Protein AF-A0A1J3DDS2-F1 (afdb_monomer_lite)

pLDDT: mean 94.52, std 3.08, range [81.88, 98.12]

Sequence (83 aa):
IIISTPEKWDALSRRWKQRKPIQQVSLFIVDELHLIGGQGGPVMEVIISRMRYISSQVGNKIRIVALSTSVANGKDLGEWIGA

Foldseek 3Di:
DDDDDLVRLLVVCVPVVVPPVLLPAQEAEAEAQVCLVDVCNVSVLVNLLSSLVSCVVSVRHHHYHYHHDDDPPVVVVCVSSVD

Secondary structure (DSSP, 8-state):
-----HHHHHHHHTTGGG-HHHHT--EEEE--GGGGGSTTHHHHHHHHHHHHHHHHHSS---EEEE--S--TTHHHHHHHHT-

InterPro domains:
  IPR011545 DEAD/DEAH-box helicase domain [PF00270] (1-72)
  IPR014001 Helicase superfamily 1/2, ATP-binding domain [PS51192] (1-83)
  IPR027417 P-loop containing nucleoside triphosphate hydrolase [G3DSA:3.40.50.300] (1-83)
  IPR027417 P-loop containing nucleoside triphosphate hydrolase [SSF52540] (1-82)
  IPR050474 Helicase Hel308/SKI2-like [PTHR47961] (1-83)

Organism: Noccaea caerulescens (NCBI:txid107243)

Radius of gyration: 12.46 Å; chains: 1; bounding box: 26×27×32 Å

Structure (mmCIF, N/CA/C/O backbone):
data_AF-A0A1J3DDS2-F1
#
_entry.id   AF-A0A1J3DDS2-F1
#
loop_
_atom_site.group_PDB
_atom_site.id
_atom_site.type_symbol
_atom_site.label_atom_id
_atom_site.label_alt_id
_atom_site.label_comp_id
_atom_site.label_asym_id
_atom_site.label_entity_id
_atom_site.label_seq_id
_atom_site.pdbx_PDB_ins_code
_atom_site.Cartn_x
_atom_site.Cartn_y
_atom_site.Cartn_z
_atom_site.occupancy
_atom_site.B_iso_or_equiv
_atom_site.auth_seq_id
_atom_site.auth_comp_id
_atom_site.auth_asym_id
_atom_site.auth_atom_id
_atom_site.pdbx_PDB_model_num
ATOM 1 N N . ILE A 1 1 ? -13.243 9.962 -2.395 1.00 90.88 1 ILE A N 1
ATOM 2 C CA . ILE A 1 1 ? -12.042 9.488 -3.127 1.00 90.88 1 ILE A CA 1
ATOM 3 C C . ILE A 1 1 ? -10.913 10.454 -2.795 1.00 90.88 1 ILE A C 1
ATOM 5 O O . ILE A 1 1 ? -11.162 11.652 -2.825 1.00 90.88 1 ILE A O 1
ATOM 9 N N . ILE A 1 2 ? -9.739 9.956 -2.400 1.00 95.50 2 ILE A N 1
ATOM 10 C CA . ILE A 1 2 ? -8.567 10.781 -2.068 1.00 95.50 2 ILE A CA 1
ATOM 11 C C . ILE A 1 2 ? -7.469 10.424 -3.065 1.00 95.50 2 ILE A C 1
ATOM 13 O O . ILE A 1 2 ? -7.143 9.250 -3.204 1.00 95.50 2 ILE A O 1
ATOM 17 N N . ILE A 1 3 ? -6.917 11.430 -3.738 1.00 96.81 3 ILE A N 1
ATOM 18 C CA . ILE A 1 3 ? -5.767 11.289 -4.634 1.00 96.81 3 ILE A CA 1
ATOM 19 C C . ILE A 1 3 ? -4.609 12.041 -3.984 1.00 96.81 3 ILE A C 1
ATOM 21 O O . ILE A 1 3 ? -4.770 13.185 -3.558 1.00 96.81 3 ILE A O 1
ATOM 25 N N . SER A 1 4 ? -3.459 11.387 -3.849 1.00 96.31 4 SER A N 1
ATOM 26 C CA . SER A 1 4 ? -2.312 11.925 -3.122 1.00 96.31 4 SER A CA 1
ATOM 27 C C . SER A 1 4 ? -1.013 11.357 -3.678 1.00 96.31 4 SER A C 1
ATOM 29 O O . SER A 1 4 ? -0.997 10.237 -4.175 1.00 96.31 4 SER A O 1
ATOM 31 N N . THR A 1 5 ? 0.082 12.103 -3.528 1.00 95.88 5 THR A N 1
ATOM 32 C CA . THR A 1 5 ? 1.431 11.551 -3.710 1.00 95.88 5 THR A CA 1
ATOM 33 C C . THR A 1 5 ? 1.828 10.722 -2.479 1.00 95.88 5 THR A C 1
ATOM 35 O O . THR A 1 5 ? 1.225 10.918 -1.404 1.00 95.88 5 THR A O 1
ATOM 38 N N . PRO A 1 6 ? 2.833 9.833 -2.589 1.00 95.88 6 PRO A N 1
ATOM 39 C CA . PRO A 1 6 ? 3.327 9.057 -1.456 1.00 95.88 6 PRO A CA 1
ATOM 40 C C . PRO A 1 6 ? 3.735 9.918 -0.254 1.00 95.88 6 PRO A C 1
ATOM 42 O O . PRO A 1 6 ? 3.379 9.608 0.879 1.00 95.88 6 PRO A O 1
ATOM 45 N N . GLU A 1 7 ? 4.392 11.054 -0.486 1.00 96.38 7 GLU A N 1
ATOM 46 C CA . GLU A 1 7 ? 4.911 11.952 0.557 1.00 96.38 7 GLU A CA 1
ATOM 47 C C . GLU A 1 7 ? 3.777 12.637 1.320 1.00 96.38 7 GLU A C 1
ATOM 49 O O . GLU A 1 7 ? 3.783 12.715 2.552 1.00 96.3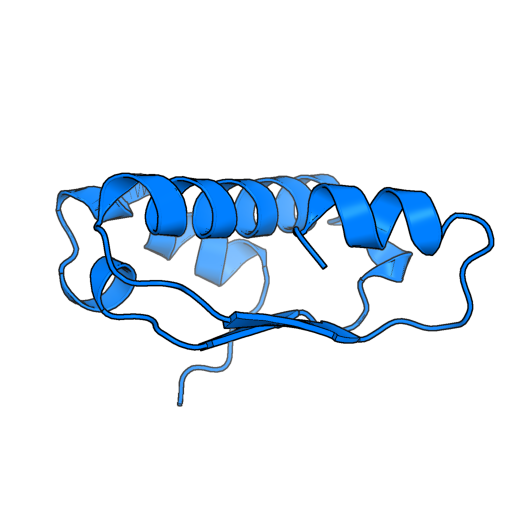8 7 GLU A O 1
ATOM 54 N N . LYS A 1 8 ? 2.762 13.113 0.586 1.00 97.06 8 LYS A N 1
ATOM 55 C CA . LYS A 1 8 ? 1.569 13.723 1.182 1.00 97.06 8 LYS A CA 1
ATOM 56 C C . LYS A 1 8 ? 0.802 12.700 2.019 1.00 97.06 8 LYS A C 1
ATOM 58 O O . LYS A 1 8 ? 0.361 13.021 3.124 1.00 97.06 8 LYS A O 1
ATOM 63 N N . TRP A 1 9 ? 0.681 11.460 1.538 1.00 97.00 9 TRP A N 1
ATOM 64 C CA . TRP A 1 9 ? 0.019 10.402 2.299 1.00 97.00 9 TRP A CA 1
ATOM 65 C C . TRP A 1 9 ? 0.840 9.963 3.514 1.00 97.00 9 TRP A C 1
ATOM 67 O O . TRP A 1 9 ? 0.269 9.724 4.582 1.00 97.00 9 TRP A O 1
ATOM 77 N N . ASP A 1 10 ? 2.170 9.915 3.403 1.00 97.25 10 ASP A N 1
ATOM 78 C CA . ASP A 1 10 ? 3.059 9.632 4.529 1.00 97.25 10 ASP A CA 1
ATOM 79 C C . ASP A 1 10 ? 2.846 10.651 5.653 1.00 97.25 10 ASP A C 1
ATOM 81 O O . ASP A 1 10 ? 2.533 10.270 6.785 1.00 97.25 10 ASP A O 1
ATOM 85 N N . ALA A 1 11 ? 2.898 11.946 5.331 1.00 96.69 11 ALA A N 1
ATOM 86 C CA . ALA A 1 11 ? 2.664 13.014 6.298 1.00 96.69 11 ALA A CA 1
ATOM 87 C C . ALA A 1 11 ? 1.296 12.884 6.997 1.00 96.69 11 ALA A C 1
ATOM 89 O O . ALA A 1 11 ? 1.189 13.077 8.212 1.00 96.69 11 ALA A O 1
ATOM 90 N N . LEU A 1 12 ? 0.247 12.513 6.253 1.00 95.62 12 LEU A N 1
ATOM 91 C CA . LEU A 1 12 ? -1.103 12.356 6.799 1.00 95.62 12 LEU A CA 1
ATOM 92 C C . LEU A 1 12 ? -1.268 11.110 7.679 1.00 95.62 12 LEU A C 1
ATOM 94 O O . LEU A 1 12 ? -2.001 11.166 8.674 1.00 95.62 12 LEU A O 1
ATOM 98 N N . SER A 1 13 ? -0.620 10.001 7.320 1.00 96.19 13 SER A N 1
ATOM 99 C CA . SER A 1 13 ? -0.828 8.688 7.942 1.00 96.19 13 SER A CA 1
ATOM 100 C C . SER A 1 13 ? 0.105 8.404 9.127 1.00 96.19 13 SER A C 1
ATOM 102 O O . SER A 1 13 ? -0.196 7.519 9.926 1.00 96.19 13 SER A O 1
ATOM 104 N N . ARG A 1 14 ? 1.172 9.190 9.350 1.00 96.44 14 ARG A N 1
ATOM 105 C CA . ARG A 1 14 ? 2.063 9.054 10.530 1.00 96.44 14 ARG A CA 1
ATOM 106 C C . ARG A 1 14 ? 1.327 9.059 11.879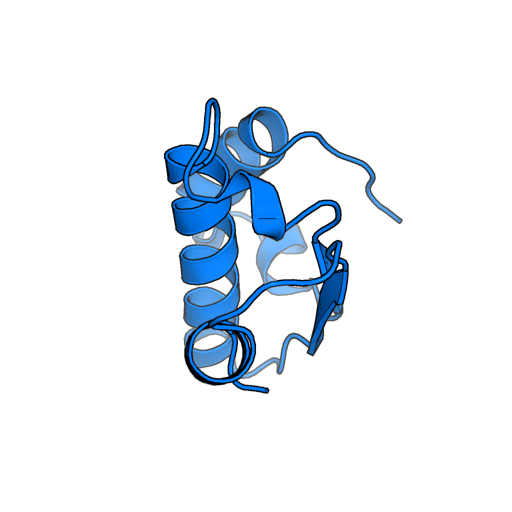 1.00 96.44 14 ARG A C 1
ATOM 108 O O . ARG A 1 14 ? 1.730 8.354 12.797 1.00 96.44 14 ARG A O 1
ATOM 115 N N . ARG A 1 15 ? 0.234 9.824 12.010 1.00 95.19 15 ARG A N 1
ATOM 116 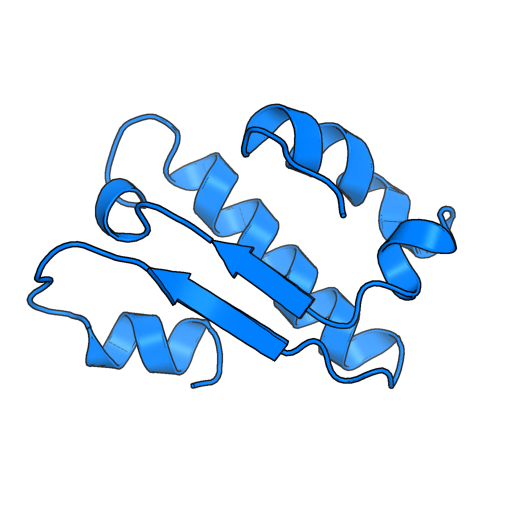C CA . ARG A 1 15 ? -0.594 9.910 13.236 1.00 95.19 15 ARG A CA 1
ATOM 117 C C . ARG A 1 15 ? -1.942 9.193 13.103 1.00 95.19 15 ARG A C 1
ATOM 119 O O . ARG A 1 15 ? -2.941 9.642 13.664 1.00 95.19 15 ARG A O 1
ATOM 126 N N . TRP A 1 16 ? -1.990 8.086 12.360 1.00 95.56 16 TRP A N 1
ATOM 127 C CA . TRP A 1 16 ? -3.229 7.356 12.064 1.00 95.56 16 TRP A CA 1
ATOM 128 C C . TRP A 1 16 ? -4.047 6.971 13.310 1.00 95.56 16 TRP A C 1
ATOM 130 O O . TRP A 1 16 ? -5.271 7.034 13.260 1.00 95.56 16 TRP A O 1
ATOM 140 N N . LYS A 1 17 ? -3.413 6.672 14.457 1.00 94.50 17 LYS A N 1
ATOM 141 C CA . LYS A 1 17 ? -4.114 6.345 15.720 1.00 94.50 17 LYS A CA 1
ATOM 142 C C . LYS A 1 17 ? -5.041 7.464 16.217 1.00 94.50 17 LYS A C 1
ATOM 144 O O . LYS A 1 17 ? -6.075 7.186 16.808 1.00 94.50 17 LYS A O 1
ATOM 149 N N . GLN A 1 18 ? -4.697 8.723 15.947 1.00 95.62 18 GLN A N 1
ATOM 150 C CA . GLN A 1 18 ? -5.494 9.897 16.334 1.00 95.62 18 GLN A CA 1
ATOM 151 C C . GLN A 1 18 ? -6.446 10.352 15.213 1.00 95.62 18 GLN A C 1
ATOM 153 O O . GLN A 1 18 ? -7.240 11.269 15.402 1.00 95.62 18 GLN A O 1
ATOM 158 N N . ARG A 1 19 ? -6.364 9.737 14.026 1.00 94.06 19 ARG A N 1
ATOM 159 C CA . ARG A 1 19 ? -7.075 10.163 12.817 1.00 94.06 19 ARG A CA 1
ATOM 160 C C . ARG A 1 19 ? -8.057 9.090 12.361 1.00 94.06 19 ARG A C 1
ATOM 162 O O . ARG A 1 19 ? -7.714 8.236 11.545 1.00 94.06 19 ARG A O 1
ATOM 169 N N . LYS A 1 20 ? -9.305 9.197 12.830 1.00 92.31 20 LYS A N 1
ATOM 170 C CA . LYS A 1 20 ? -10.413 8.304 12.438 1.00 92.31 20 LYS A CA 1
ATOM 171 C C . LYS A 1 20 ? -10.558 8.117 10.915 1.00 92.31 20 LYS A C 1
ATOM 173 O O . LYS A 1 20 ? -10.704 6.969 10.509 1.00 92.31 20 LYS A O 1
ATOM 178 N N . PRO A 1 21 ? -10.425 9.154 10.058 1.00 93.00 21 PRO A N 1
ATOM 179 C CA . PRO A 1 21 ? -10.566 8.962 8.612 1.00 93.00 21 PRO A CA 1
ATOM 180 C C . PRO A 1 21 ? -9.547 7.987 8.009 1.00 93.00 21 PRO A C 1
ATOM 182 O O . PRO A 1 21 ? -9.882 7.252 7.090 1.00 93.00 21 PRO A O 1
ATOM 185 N N . ILE A 1 22 ? -8.319 7.936 8.541 1.00 94.81 22 ILE A N 1
ATOM 186 C CA . ILE A 1 22 ? -7.284 7.006 8.060 1.00 94.81 22 ILE A CA 1
ATOM 187 C C . ILE A 1 22 ? -7.626 5.562 8.457 1.00 94.81 22 ILE A C 1
ATOM 189 O O . ILE A 1 22 ? -7.406 4.641 7.681 1.00 94.81 22 ILE A O 1
ATOM 193 N N . GLN A 1 23 ? -8.208 5.367 9.643 1.00 93.88 23 GLN A N 1
ATOM 194 C CA . GLN A 1 23 ? -8.645 4.054 10.138 1.00 93.88 23 GLN A CA 1
ATOM 195 C C . GLN A 1 23 ? -9.865 3.507 9.376 1.00 93.88 23 GLN A C 1
ATOM 197 O O . GLN A 1 23 ? -10.086 2.300 9.337 1.00 93.88 23 GLN A O 1
ATOM 202 N N . GLN A 1 24 ? -10.657 4.389 8.763 1.00 93.88 24 GLN A N 1
ATOM 203 C CA . GLN A 1 24 ? -11.855 4.038 7.996 1.00 93.88 24 GLN A CA 1
ATOM 204 C C . GLN A 1 24 ? -11.575 3.736 6.517 1.00 93.88 24 GLN A C 1
ATOM 206 O O . GLN A 1 24 ? -12.497 3.372 5.787 1.00 93.88 24 GLN A O 1
ATOM 211 N N . VAL A 1 25 ? -10.328 3.872 6.056 1.00 95.31 25 VAL A N 1
ATOM 212 C CA . VAL A 1 25 ? -9.949 3.501 4.687 1.00 95.31 25 VAL A CA 1
ATOM 213 C C . VAL A 1 25 ? -10.179 2.003 4.493 1.00 95.31 25 VAL A C 1
ATOM 215 O O . VAL A 1 25 ? -9.633 1.200 5.238 1.00 95.31 25 VAL A O 1
ATOM 218 N N . SER A 1 26 ? -10.968 1.626 3.488 1.00 95.81 26 SER A N 1
ATOM 219 C CA . SER A 1 26 ? -11.257 0.225 3.135 1.00 95.81 26 SER A CA 1
ATOM 220 C C . SER A 1 26 ? -10.599 -0.225 1.825 1.00 95.81 26 SER A C 1
ATOM 222 O O . SER A 1 26 ? -10.491 -1.422 1.565 1.00 95.81 26 SER A O 1
ATOM 224 N N . LEU A 1 27 ? -10.131 0.719 1.006 1.00 96.81 27 LEU A N 1
ATOM 225 C CA . LEU A 1 27 ? -9.461 0.482 -0.271 1.00 96.81 27 LEU A CA 1
ATOM 226 C C . LEU A 1 27 ? -8.247 1.406 -0.380 1.00 96.81 27 LEU A C 1
ATOM 228 O O . LEU A 1 27 ? -8.377 2.620 -0.223 1.00 96.81 27 LEU A O 1
ATOM 232 N N . PHE A 1 28 ? -7.085 0.829 -0.672 1.00 97.31 28 PHE A N 1
ATOM 233 C CA . PHE A 1 28 ? -5.836 1.549 -0.882 1.00 97.31 28 PHE A CA 1
ATOM 234 C C . PHE A 1 28 ? -5.228 1.124 -2.220 1.00 97.31 28 PHE A C 1
ATOM 236 O O . PHE A 1 28 ? -4.811 -0.022 -2.380 1.00 97.31 28 PHE A O 1
ATOM 243 N N . ILE A 1 29 ? -5.237 2.037 -3.192 1.00 98.12 29 ILE A N 1
ATOM 244 C CA . ILE A 1 29 ? -4.683 1.803 -4.528 1.00 98.12 29 ILE A CA 1
ATOM 245 C C . ILE A 1 29 ? -3.301 2.444 -4.582 1.00 98.12 29 ILE A C 1
ATOM 247 O O . ILE A 1 29 ? -3.156 3.624 -4.265 1.00 98.12 29 ILE A O 1
ATOM 251 N N . VAL A 1 30 ? -2.310 1.660 -4.980 1.00 96.75 30 VAL A N 1
ATOM 252 C CA . VAL A 1 30 ? -0.938 2.103 -5.216 1.00 96.75 30 VAL A CA 1
ATOM 253 C C . VAL A 1 30 ? -0.700 2.023 -6.709 1.00 96.75 30 VAL A C 1
ATOM 255 O O . VAL A 1 30 ? -0.837 0.945 -7.282 1.00 96.75 30 VAL A O 1
ATOM 258 N N . ASP A 1 31 ? -0.348 3.143 -7.322 1.00 96.19 31 ASP A N 1
ATOM 259 C CA . ASP A 1 31 ? 0.099 3.160 -8.709 1.00 96.19 31 ASP A CA 1
ATOM 260 C C . ASP A 1 31 ? 1.629 3.120 -8.784 1.00 96.19 31 ASP A C 1
ATOM 262 O O . ASP A 1 31 ? 2.312 3.483 -7.823 1.00 96.19 31 ASP A O 1
ATOM 266 N N . GLU A 1 32 ? 2.151 2.656 -9.916 1.00 94.94 32 GLU A N 1
ATOM 267 C CA . GLU A 1 32 ? 3.584 2.609 -10.221 1.00 94.94 32 GLU A CA 1
ATOM 268 C C . GLU A 1 32 ? 4.454 1.851 -9.191 1.00 94.94 32 GLU A C 1
ATOM 270 O O . GLU A 1 32 ? 5.586 2.243 -8.910 1.00 94.94 32 GLU A O 1
ATOM 275 N N . LEU A 1 33 ? 3.980 0.712 -8.661 1.00 95.38 33 LEU A N 1
ATOM 276 C CA . LEU A 1 33 ? 4.676 -0.032 -7.594 1.00 95.38 33 LEU A CA 1
ATOM 277 C C . LEU A 1 33 ? 6.129 -0.423 -7.943 1.00 95.38 33 LEU A C 1
ATOM 279 O O . LEU A 1 33 ? 6.984 -0.462 -7.061 1.00 95.38 33 LEU A O 1
ATOM 283 N N . HIS A 1 34 ? 6.438 -0.682 -9.215 1.00 94.81 34 HIS A N 1
ATOM 284 C CA . HIS A 1 34 ? 7.804 -0.921 -9.703 1.00 94.81 34 HIS A CA 1
ATOM 285 C C . HIS A 1 34 ? 8.833 0.158 -9.307 1.00 94.81 34 HIS A C 1
ATOM 287 O O . HIS A 1 34 ? 10.029 -0.131 -9.294 1.00 94.81 34 HIS A O 1
ATOM 293 N N . LEU A 1 35 ? 8.405 1.373 -8.943 1.00 94.88 35 LEU A N 1
ATOM 294 C CA . LEU A 1 35 ? 9.283 2.445 -8.461 1.00 94.88 35 LEU A CA 1
ATOM 295 C C . LEU A 1 35 ? 9.765 2.252 -7.013 1.00 94.88 35 LEU A C 1
ATOM 297 O O . LEU A 1 35 ? 10.577 3.044 -6.535 1.00 94.88 35 LEU A O 1
ATOM 301 N N . ILE A 1 36 ? 9.330 1.197 -6.316 1.00 94.00 36 ILE A N 1
ATOM 302 C CA . ILE A 1 36 ? 9.724 0.911 -4.927 1.00 94.00 36 ILE A CA 1
ATOM 303 C C . ILE A 1 36 ? 11.245 0.789 -4.726 1.00 94.00 36 ILE A C 1
ATOM 305 O O . ILE A 1 36 ? 11.751 1.129 -3.662 1.00 94.00 36 ILE A O 1
ATOM 309 N N . GLY A 1 37 ? 11.988 0.360 -5.750 1.00 89.88 37 GLY A N 1
ATOM 310 C CA . GLY A 1 37 ? 13.455 0.300 -5.717 1.00 89.88 37 GLY A CA 1
ATOM 311 C C . GLY A 1 37 ? 14.159 1.592 -6.152 1.00 89.88 37 GLY A C 1
ATOM 312 O O . GLY A 1 37 ? 15.386 1.646 -6.156 1.00 89.88 37 GLY A O 1
ATOM 313 N N . GLY A 1 38 ? 13.404 2.610 -6.572 1.00 90.56 38 GLY A N 1
ATOM 314 C CA . GLY A 1 38 ? 13.915 3.844 -7.162 1.00 90.56 38 GLY A CA 1
ATOM 315 C C . GLY A 1 38 ? 13.781 5.068 -6.255 1.00 90.56 38 GLY A C 1
ATOM 316 O O . GLY A 1 38 ? 13.615 4.985 -5.035 1.00 90.56 38 GLY A O 1
ATOM 317 N N . GLN A 1 39 ? 13.850 6.251 -6.867 1.00 88.12 39 GLN A N 1
ATOM 318 C CA . GLN A 1 39 ? 13.667 7.518 -6.163 1.00 88.12 39 GLN A CA 1
ATOM 319 C C . GLN A 1 39 ? 12.235 7.623 -5.614 1.00 88.12 39 GLN A C 1
ATOM 321 O O . GLN A 1 39 ? 11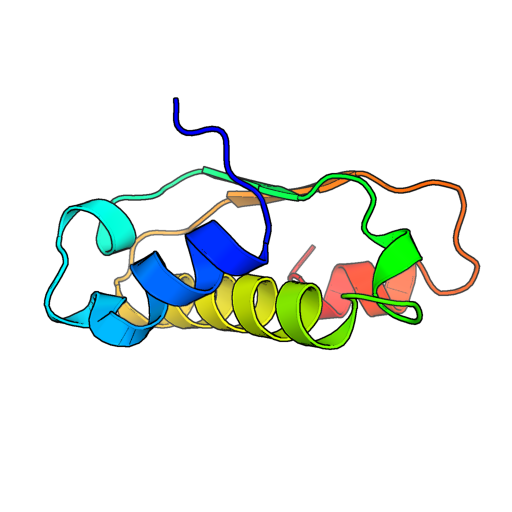.270 7.445 -6.346 1.00 88.12 39 GLN A O 1
ATOM 326 N N . GLY A 1 40 ? 12.095 7.906 -4.315 1.00 89.56 40 GLY A N 1
ATOM 327 C CA . GLY A 1 40 ? 10.792 7.913 -3.630 1.00 89.56 40 GLY A CA 1
ATOM 328 C C . GLY A 1 40 ? 10.300 6.526 -3.192 1.00 89.56 40 GLY A C 1
ATOM 329 O O . GLY A 1 40 ? 9.356 6.432 -2.405 1.00 89.56 40 GLY A O 1
ATOM 330 N N . GLY A 1 41 ? 10.995 5.460 -3.598 1.00 94.94 41 GLY A N 1
ATOM 331 C CA . GLY A 1 41 ? 10.704 4.078 -3.232 1.00 94.94 41 GLY A CA 1
ATOM 332 C C . GLY A 1 41 ? 10.582 3.825 -1.724 1.00 94.94 41 GLY A C 1
ATOM 333 O O . GLY A 1 41 ? 9.555 3.296 -1.299 1.00 94.94 41 GLY A O 1
ATOM 334 N N . PRO A 1 42 ? 11.515 4.312 -0.877 1.00 96.31 42 PRO A N 1
ATOM 335 C CA . PRO A 1 42 ? 11.409 4.144 0.574 1.00 96.31 42 PRO A CA 1
ATOM 336 C C . PRO A 1 42 ? 10.141 4.762 1.180 1.00 96.31 42 PRO A C 1
ATOM 338 O O . PRO A 1 42 ? 9.579 4.233 2.136 1.00 96.31 42 PRO A O 1
ATOM 341 N N . VAL A 1 43 ? 9.650 5.878 0.627 1.00 97.00 43 VAL A N 1
ATOM 342 C CA . VAL A 1 43 ? 8.399 6.500 1.093 1.00 97.00 43 VAL A CA 1
ATOM 343 C C . VAL A 1 43 ? 7.208 5.634 0.699 1.00 97.00 43 VAL A C 1
ATOM 345 O O . VAL A 1 43 ? 6.332 5.390 1.530 1.00 97.00 43 VAL A O 1
ATOM 348 N N . MET A 1 44 ? 7.194 5.137 -0.541 1.00 96.25 44 MET A N 1
ATOM 349 C CA . MET A 1 44 ? 6.171 4.215 -1.035 1.00 96.25 44 MET A CA 1
ATOM 350 C C . MET A 1 44 ? 6.128 2.921 -0.201 1.00 96.25 44 MET A C 1
ATOM 352 O O . MET A 1 44 ? 5.059 2.501 0.242 1.00 96.25 44 MET A O 1
ATOM 356 N N . GLU A 1 45 ? 7.285 2.338 0.106 1.00 96.94 45 GLU A N 1
ATOM 357 C CA . GLU A 1 45 ? 7.404 1.149 0.953 1.00 96.94 45 GLU A CA 1
ATOM 358 C C . GLU A 1 45 ? 6.822 1.381 2.354 1.00 96.94 45 GLU A C 1
ATOM 360 O O . GLU A 1 45 ? 6.019 0.583 2.857 1.00 96.94 45 GLU A O 1
ATOM 365 N N . VAL A 1 46 ? 7.173 2.513 2.972 1.00 97.31 46 VAL A N 1
ATOM 366 C CA . VAL A 1 46 ? 6.702 2.883 4.310 1.00 97.31 46 VAL A CA 1
ATOM 367 C C . VAL A 1 46 ? 5.186 3.048 4.342 1.00 97.31 46 VAL A C 1
ATOM 369 O O . VAL A 1 46 ? 4.543 2.561 5.277 1.00 97.31 46 VAL A O 1
ATOM 372 N N . ILE A 1 47 ? 4.586 3.721 3.357 1.00 97.44 47 ILE A N 1
ATOM 373 C CA . ILE A 1 47 ? 3.134 3.934 3.367 1.00 97.44 47 ILE A CA 1
ATOM 374 C C . ILE A 1 47 ? 2.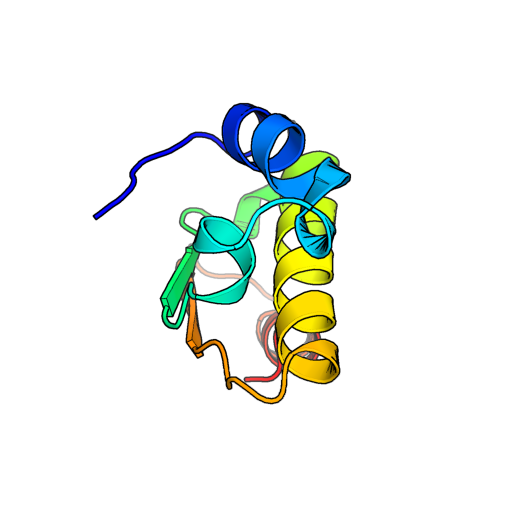361 2.637 3.137 1.00 97.44 47 ILE A C 1
ATOM 376 O O . ILE A 1 47 ? 1.361 2.418 3.818 1.00 97.44 47 ILE A O 1
ATOM 380 N N . ILE A 1 48 ? 2.827 1.757 2.249 1.00 96.88 48 ILE A N 1
ATOM 381 C CA . ILE A 1 48 ? 2.166 0.477 1.967 1.00 96.88 48 ILE A CA 1
ATOM 382 C C . ILE A 1 48 ? 2.242 -0.424 3.197 1.00 96.88 48 ILE A C 1
ATOM 384 O O . ILE A 1 48 ? 1.213 -0.913 3.673 1.00 96.88 48 ILE A O 1
ATOM 388 N N . SER A 1 49 ? 3.436 -0.545 3.784 1.00 96.94 49 SER A N 1
ATOM 389 C CA . SER A 1 49 ? 3.652 -1.296 5.024 1.00 96.94 49 SER A CA 1
ATOM 390 C C . SER A 1 49 ? 2.788 -0.757 6.164 1.00 96.94 49 SER A C 1
ATOM 392 O O . SER A 1 49 ? 2.168 -1.523 6.903 1.00 96.94 49 SER A O 1
ATOM 394 N N . ARG A 1 50 ? 2.672 0.574 6.282 1.00 96.94 50 ARG A N 1
ATOM 395 C CA . ARG A 1 50 ? 1.815 1.217 7.283 1.00 96.94 50 ARG A CA 1
ATOM 396 C C . ARG A 1 50 ? 0.341 0.904 7.055 1.00 96.94 50 ARG A C 1
ATOM 398 O O . ARG A 1 50 ? -0.338 0.583 8.023 1.00 96.94 50 ARG A O 1
ATOM 405 N N . MET A 1 51 ? -0.164 0.978 5.825 1.00 96.50 51 MET A N 1
ATOM 406 C CA . MET A 1 51 ? -1.567 0.657 5.538 1.00 96.50 51 MET A CA 1
ATOM 407 C C . MET A 1 51 ? -1.874 -0.820 5.813 1.00 96.50 51 MET A C 1
ATOM 409 O O . MET A 1 51 ? -2.889 -1.118 6.444 1.00 96.50 51 MET A O 1
ATOM 413 N N . ARG A 1 52 ? -0.966 -1.737 5.449 1.00 94.88 52 ARG A N 1
ATOM 414 C CA . ARG A 1 52 ? -1.075 -3.164 5.796 1.00 94.88 52 ARG A CA 1
ATOM 415 C C . ARG A 1 52 ? -1.111 -3.372 7.313 1.00 94.88 52 ARG A C 1
ATOM 417 O O . ARG A 1 52 ? -1.956 -4.110 7.813 1.00 94.88 52 ARG A O 1
ATOM 424 N N . TYR A 1 53 ? -0.251 -2.672 8.053 1.00 95.12 53 TYR A N 1
ATOM 425 C CA . TYR A 1 53 ? -0.236 -2.714 9.516 1.00 95.12 53 TYR A CA 1
ATOM 426 C C . TYR A 1 53 ? -1.518 -2.139 10.138 1.00 95.12 53 TYR A C 1
ATOM 428 O O . TYR A 1 53 ? -2.090 -2.737 11.041 1.00 95.12 53 TYR A O 1
ATOM 436 N N . ILE A 1 54 ? -2.031 -1.012 9.639 1.00 95.12 54 ILE A N 1
ATOM 437 C CA . ILE A 1 54 ? -3.30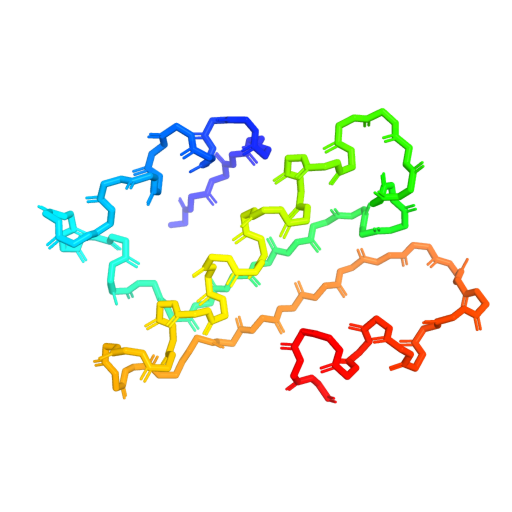7 -0.445 10.105 1.00 95.12 54 ILE A CA 1
ATOM 438 C C . ILE A 1 54 ? -4.444 -1.454 9.901 1.00 95.12 54 ILE A C 1
ATOM 440 O O . ILE A 1 54 ? -5.259 -1.641 10.807 1.00 95.12 54 ILE A O 1
ATOM 444 N N . SER A 1 55 ? -4.462 -2.149 8.759 1.00 93.75 55 SER A N 1
ATOM 445 C CA . SER A 1 55 ? -5.464 -3.180 8.475 1.00 93.75 55 SER A CA 1
ATOM 446 C C . SER A 1 55 ? -5.459 -4.321 9.495 1.00 93.75 55 SER A C 1
ATOM 448 O O . SER A 1 55 ? -6.527 -4.862 9.776 1.00 93.75 55 SER A O 1
ATOM 450 N N . SER A 1 56 ? -4.300 -4.698 10.049 1.00 92.12 56 SER A N 1
ATOM 451 C CA . SER A 1 56 ? -4.223 -5.750 11.072 1.00 92.12 56 SER A CA 1
ATOM 452 C C . SER A 1 56 ? -4.605 -5.259 12.472 1.00 92.12 56 SER A C 1
ATOM 454 O O . SER A 1 56 ? -4.986 -6.064 13.315 1.00 92.12 56 SER A O 1
ATOM 456 N N . GLN A 1 57 ? -4.534 -3.949 12.726 1.00 92.88 57 GLN A N 1
ATOM 457 C CA . GLN A 1 57 ? -4.815 -3.353 14.037 1.00 92.88 57 GLN A CA 1
ATOM 458 C C . GLN A 1 57 ? -6.276 -2.926 14.224 1.00 92.88 57 GLN A C 1
ATOM 460 O O . GLN A 1 57 ? -6.810 -3.036 15.322 1.00 92.88 57 GLN A O 1
ATOM 465 N N . VAL A 1 58 ? -6.922 -2.397 13.181 1.00 86.81 58 VAL A N 1
ATOM 466 C CA . VAL A 1 58 ? -8.251 -1.758 13.290 1.00 86.81 58 VAL A CA 1
ATOM 467 C C . VAL A 1 58 ? -9.400 -2.770 13.139 1.00 86.81 58 VAL A C 1
ATOM 469 O O . VAL A 1 58 ? -10.561 -2.428 13.343 1.00 86.81 58 VAL A O 1
ATOM 472 N N . GLY A 1 59 ? -9.108 -4.023 12.766 1.00 81.88 59 GLY A N 1
ATOM 473 C CA . GLY A 1 59 ? -10.121 -5.054 12.487 1.00 81.88 59 GLY A CA 1
ATOM 474 C C . GLY A 1 59 ? -10.923 -4.809 11.200 1.00 81.88 59 GLY A C 1
ATOM 475 O O . GLY A 1 59 ? -11.717 -5.653 10.793 1.00 81.88 59 GLY A O 1
ATOM 476 N N . ASN A 1 60 ? -10.695 -3.676 10.532 1.00 84.94 60 ASN A N 1
ATOM 477 C CA . ASN A 1 60 ? -11.231 -3.358 9.219 1.00 84.94 60 ASN A CA 1
ATOM 478 C C . ASN A 1 60 ? -10.240 -3.815 8.142 1.00 84.94 60 ASN A C 1
ATOM 480 O O . ASN A 1 60 ? -9.094 -3.356 8.111 1.00 84.94 60 ASN A O 1
ATOM 484 N N . LYS A 1 61 ? -10.670 -4.723 7.261 1.00 90.12 61 LYS A N 1
ATOM 485 C CA . LYS A 1 61 ? -9.811 -5.257 6.202 1.00 90.12 61 LYS A CA 1
ATOM 486 C C . LYS A 1 61 ? -9.658 -4.220 5.090 1.00 90.12 61 LYS A C 1
ATOM 488 O O . LYS A 1 61 ? -10.620 -3.904 4.395 1.00 90.12 61 LYS A O 1
ATOM 493 N N . ILE A 1 62 ? -8.437 -3.730 4.898 1.00 95.56 62 ILE A N 1
ATOM 494 C CA . ILE A 1 62 ? -8.103 -2.808 3.814 1.00 95.56 62 ILE A CA 1
ATOM 495 C C . ILE A 1 62 ? -7.736 -3.633 2.583 1.00 95.56 62 ILE A C 1
ATOM 497 O O . ILE A 1 62 ? -6.791 -4.421 2.612 1.00 95.56 62 ILE A O 1
ATOM 501 N N . ARG A 1 63 ? -8.476 -3.458 1.487 1.00 96.56 63 ARG A N 1
ATOM 502 C CA . ARG A 1 63 ? -8.107 -4.029 0.191 1.00 96.56 63 ARG A CA 1
ATOM 503 C C . ARG A 1 63 ? -6.972 -3.200 -0.402 1.00 96.56 63 ARG A C 1
ATOM 505 O O . ARG A 1 63 ? -7.181 -2.033 -0.726 1.00 96.56 63 ARG A O 1
ATOM 512 N N . ILE A 1 64 ? -5.798 -3.801 -0.561 1.00 96.81 64 ILE A N 1
ATOM 513 C CA . ILE A 1 64 ? -4.668 -3.180 -1.255 1.00 96.81 64 ILE A CA 1
ATOM 514 C C . ILE A 1 64 ? -4.699 -3.631 -2.716 1.00 96.81 64 ILE A C 1
ATOM 516 O O . ILE A 1 64 ? -4.808 -4.822 -2.998 1.00 96.81 64 ILE A O 1
ATOM 520 N N . VAL A 1 65 ? -4.647 -2.676 -3.642 1.00 97.56 65 VAL A N 1
ATOM 521 C CA . VAL A 1 65 ? -4.510 -2.930 -5.082 1.00 97.56 65 VAL A CA 1
ATOM 522 C C . VAL A 1 65 ? -3.253 -2.216 -5.544 1.00 97.56 65 VAL A C 1
ATOM 524 O O . VAL A 1 65 ? -3.199 -0.992 -5.490 1.00 97.56 65 VAL A O 1
ATOM 527 N N . ALA A 1 66 ? -2.249 -2.971 -5.975 1.00 96.62 66 ALA A N 1
ATOM 528 C CA . ALA A 1 66 ? -1.029 -2.406 -6.525 1.00 96.62 66 ALA A CA 1
ATOM 529 C C . ALA A 1 66 ? -1.016 -2.546 -8.048 1.00 96.62 66 ALA A C 1
ATOM 531 O O . ALA A 1 66 ? -1.229 -3.637 -8.578 1.00 96.62 66 ALA A O 1
ATOM 532 N N . LEU A 1 67 ? -0.766 -1.438 -8.735 1.00 97.00 67 LEU A N 1
ATOM 533 C CA . LEU A 1 67 ? -0.579 -1.363 -10.175 1.00 97.00 67 LEU A CA 1
ATOM 534 C C . LEU A 1 67 ? 0.910 -1.179 -10.449 1.00 97.00 67 LEU A C 1
ATOM 536 O O . LEU A 1 67 ? 1.607 -0.448 -9.747 1.00 97.00 67 LEU A O 1
ATOM 540 N N . SER A 1 68 ? 1.421 -1.888 -11.446 1.00 96.12 68 SER A N 1
ATOM 541 C CA . SER A 1 68 ? 2.840 -1.885 -11.771 1.00 96.12 68 SER A CA 1
ATOM 542 C C . SER A 1 68 ? 3.052 -2.192 -13.244 1.00 96.12 68 SER A C 1
ATOM 544 O O . SER A 1 68 ? 2.236 -2.873 -13.866 1.00 96.12 68 SER A O 1
ATOM 546 N N . THR A 1 69 ? 4.191 -1.758 -13.782 1.00 95.25 69 THR A N 1
ATOM 547 C CA . THR A 1 69 ? 4.757 -2.367 -14.988 1.00 95.25 69 THR A CA 1
ATOM 548 C C . THR A 1 69 ? 5.236 -3.790 -14.676 1.00 95.25 69 THR A C 1
ATOM 550 O O . THR A 1 69 ? 5.229 -4.230 -13.520 1.00 95.25 69 THR A O 1
ATOM 553 N N . SER A 1 70 ? 5.625 -4.535 -15.713 1.00 95.31 70 SER A N 1
ATOM 554 C CA . SER A 1 70 ? 6.125 -5.903 -15.550 1.00 95.31 70 SER A CA 1
ATOM 555 C C . SER A 1 70 ? 7.366 -5.929 -14.655 1.00 95.31 70 SER A C 1
ATOM 557 O O . SER A 1 70 ? 8.352 -5.251 -14.930 1.00 95.31 70 SER A O 1
ATOM 559 N N . VAL A 1 71 ? 7.313 -6.735 -13.596 1.00 93.94 71 VAL A N 1
ATOM 560 C CA . VAL A 1 71 ? 8.377 -6.895 -12.596 1.00 93.94 71 VAL A CA 1
ATOM 561 C C . VAL A 1 71 ? 8.749 -8.367 -12.473 1.00 93.94 71 VAL A C 1
ATOM 563 O O . VAL A 1 71 ? 7.878 -9.236 -12.476 1.00 93.94 71 VAL A O 1
ATOM 566 N N . ALA A 1 72 ? 10.045 -8.660 -12.352 1.00 94.56 72 ALA A N 1
ATOM 567 C CA . ALA A 1 72 ? 10.532 -10.037 -12.240 1.00 94.56 72 ALA A CA 1
ATOM 568 C C . ALA A 1 72 ? 10.148 -10.688 -10.896 1.00 94.56 72 ALA A C 1
ATOM 570 O O . ALA A 1 72 ? 9.863 -11.880 -10.837 1.00 94.56 72 ALA A O 1
ATOM 571 N N . ASN A 1 73 ? 10.089 -9.894 -9.826 1.00 93.88 73 ASN A N 1
ATOM 572 C CA . ASN A 1 73 ? 9.795 -10.313 -8.453 1.00 93.88 73 ASN A CA 1
ATOM 573 C C . ASN A 1 73 ? 8.330 -10.053 -8.046 1.00 93.88 73 ASN A C 1
ATOM 575 O O . ASN A 1 73 ? 8.035 -9.757 -6.889 1.00 93.88 73 ASN A O 1
ATOM 579 N N . GLY A 1 74 ? 7.386 -10.155 -8.991 1.00 94.12 74 GLY A N 1
ATOM 580 C CA . GLY A 1 74 ? 5.967 -9.877 -8.729 1.00 94.12 74 GLY A CA 1
ATOM 581 C C . GLY A 1 74 ? 5.348 -10.755 -7.634 1.00 94.12 74 GLY A C 1
ATOM 582 O O . GLY A 1 74 ? 4.469 -10.296 -6.909 1.00 94.12 74 GLY A O 1
ATOM 583 N N . LYS A 1 75 ? 5.843 -11.989 -7.468 1.00 95.50 75 LYS A N 1
ATOM 584 C CA . LYS A 1 75 ? 5.407 -12.898 -6.399 1.00 95.50 75 LYS A CA 1
ATOM 585 C C . LYS A 1 75 ? 5.762 -12.356 -5.012 1.00 95.50 75 LYS A C 1
ATOM 587 O O . LYS A 1 75 ? 4.887 -12.284 -4.156 1.00 95.50 75 LYS A O 1
ATOM 592 N N . ASP A 1 76 ? 7.006 -11.926 -4.826 1.00 95.44 76 ASP A N 1
ATOM 593 C CA . ASP A 1 76 ? 7.489 -11.406 -3.542 1.00 95.44 76 ASP A CA 1
ATOM 594 C C . ASP A 1 76 ? 6.772 -10.099 -3.177 1.00 95.44 76 ASP A C 1
ATOM 596 O O . ASP A 1 76 ? 6.372 -9.892 -2.031 1.00 95.44 76 ASP A O 1
ATOM 600 N N . LEU A 1 77 ? 6.535 -9.234 -4.172 1.00 94.81 77 LEU A N 1
ATOM 601 C CA . LEU A 1 77 ? 5.755 -8.007 -3.990 1.00 94.81 77 LEU A CA 1
ATOM 602 C C . LEU A 1 77 ? 4.299 -8.304 -3.610 1.00 94.81 77 LEU A C 1
ATOM 604 O O . LEU A 1 77 ? 3.754 -7.635 -2.732 1.00 94.81 77 LEU A O 1
ATOM 608 N N . GLY A 1 78 ? 3.684 -9.312 -4.235 1.00 94.62 78 GLY A N 1
ATOM 609 C CA . GLY A 1 78 ? 2.342 -9.787 -3.894 1.00 94.62 78 GLY A CA 1
ATOM 610 C C . GLY A 1 78 ? 2.256 -10.267 -2.445 1.00 94.62 78 GLY A C 1
ATOM 611 O O . GLY A 1 78 ? 1.437 -9.772 -1.670 1.00 94.62 78 GLY A O 1
ATOM 612 N N . GLU A 1 79 ? 3.172 -11.145 -2.040 1.00 95.56 79 GLU A N 1
ATOM 613 C CA . GLU A 1 79 ? 3.231 -11.668 -0.672 1.00 95.56 79 GLU A CA 1
ATOM 614 C C . GLU A 1 79 ? 3.455 -10.549 0.364 1.00 95.56 79 GLU A C 1
ATOM 616 O O . GLU A 1 79 ? 2.817 -10.511 1.428 1.00 95.56 79 GLU A O 1
ATOM 621 N N . TRP A 1 80 ? 4.299 -9.568 0.030 1.00 93.88 80 TRP A N 1
ATOM 622 C CA . TRP A 1 80 ? 4.556 -8.404 0.875 1.00 93.88 80 TRP A CA 1
ATOM 623 C C . TRP A 1 80 ? 3.332 -7.491 1.056 1.00 93.88 80 TRP A C 1
ATOM 625 O O . TRP A 1 80 ? 3.140 -6.950 2.150 1.00 93.88 80 TRP A O 1
ATOM 635 N N . ILE A 1 81 ? 2.455 -7.344 0.060 1.00 93.06 81 ILE A N 1
ATOM 636 C CA . ILE A 1 81 ? 1.200 -6.585 0.223 1.00 93.06 81 ILE A CA 1
ATOM 637 C C . ILE A 1 81 ? 0.040 -7.437 0.761 1.00 93.06 81 ILE A C 1
ATOM 639 O O . ILE A 1 81 ? -0.991 -6.888 1.153 1.00 93.06 81 ILE A O 1
ATOM 643 N N . GLY A 1 82 ? 0.220 -8.758 0.858 1.00 88.75 82 GLY A N 1
ATOM 644 C CA . GLY A 1 82 ? -0.795 -9.708 1.318 1.00 88.75 82 GLY A CA 1
ATOM 645 C C . GLY A 1 82 ? -1.795 -10.123 0.235 1.00 88.75 82 GLY A C 1
ATOM 646 O O . GLY A 1 82 ? -2.970 -10.320 0.557 1.00 88.75 82 GLY A O 1
ATOM 647 N N . ALA A 1 83 ? -1.335 -10.191 -1.017 1.00 84.44 83 ALA A N 1
ATOM 648 C CA . ALA A 1 83 ? -2.064 -10.718 -2.169 1.00 84.44 83 ALA A CA 1
ATOM 649 C C . ALA A 1 83 ? -1.806 -12.217 -2.378 1.00 84.44 83 ALA A C 1
ATOM 651 O O . ALA A 1 83 ? -0.718 -12.694 -1.986 1.00 84.44 83 ALA A O 1
#